Protein AF-A0A6D0I6C2-F1 (afdb_monomer)

Nearest PDB structures (foldseek):
  8gms-assembly1_B  TM=3.359E-01  e=1.598E+00  Escherichia coli
  1jhf-assembly1_B  TM=3.103E-01  e=2.145E+00  Escherichia coli
  8gms-assembly1_A  TM=3.251E-01  e=3.055E+00  Escherichia coli
  1jhe-assembly1_B  TM=3.023E-01  e=3.868E+00  Escherichia coli
  1zq1-assembly1_B  TM=2.630E-01  e=3.055E+00  Pyrococcus abyssi

Mean predicted aligned error: 17.93 Å

Radius of gyration: 28.87 Å; Cα contacts (8 Å, |Δi|>4): 146; chains: 1; bounding box: 75×50×62 Å

Sequence (133 aa):
MTQLINHTSAHYSDDGKNYLDSILWHMNAAARARTRSTYCPPPKNTDVVVIAKPEHVAVIRPAEITSGTAKTHTGVVIKNTGERTVKLRETATAWSAGVRENYDKKTGYRLGASGSTRLLLDTVKPIRKKGKK

Structure (mmCIF, N/CA/C/O backbone):
data_AF-A0A6D0I6C2-F1
#
_entry.id   AF-A0A6D0I6C2-F1
#
loop_
_atom_site.group_PDB
_atom_site.id
_atom_site.type_symbol
_atom_site.label_atom_id
_atom_site.label_alt_id
_atom_site.label_comp_id
_atom_site.label_asym_id
_atom_site.label_entity_id
_atom_site.label_seq_id
_atom_site.pdbx_PDB_ins_code
_atom_site.Cartn_x
_atom_site.Cartn_y
_atom_site.Cartn_z
_atom_site.occupancy
_atom_site.B_iso_or_equiv
_atom_site.auth_seq_id
_atom_site.auth_comp_id
_atom_site.auth_asym_id
_atom_site.auth_atom_id
_atom_site.pdbx_PDB_model_num
ATOM 1 N N . MET A 1 1 ? 56.131 -17.128 15.666 1.00 37.09 1 MET A N 1
ATOM 2 C CA . MET A 1 1 ? 55.689 -15.804 15.181 1.00 37.09 1 MET A CA 1
ATOM 3 C C . MET A 1 1 ? 54.643 -16.023 14.105 1.00 37.09 1 MET A C 1
ATOM 5 O O . MET A 1 1 ? 54.994 -16.481 13.028 1.00 37.09 1 MET A O 1
ATOM 9 N N . THR A 1 2 ? 53.372 -15.785 14.417 1.00 41.69 2 THR A N 1
ATOM 10 C CA . THR A 1 2 ? 52.247 -16.025 13.501 1.00 41.69 2 THR A C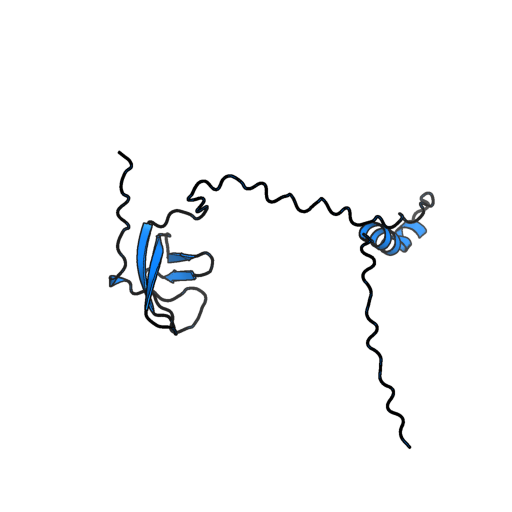A 1
ATOM 11 C C . THR A 1 2 ? 51.845 -14.681 12.898 1.00 41.69 2 THR A C 1
ATOM 13 O O . THR A 1 2 ? 51.329 -13.825 13.609 1.00 41.69 2 THR A O 1
ATOM 16 N N . GLN A 1 3 ? 52.160 -14.454 11.623 1.00 51.19 3 GLN A N 1
ATOM 17 C CA . GLN A 1 3 ? 51.766 -13.237 10.907 1.00 51.19 3 GLN A CA 1
ATOM 18 C C . GLN A 1 3 ? 50.281 -13.356 10.528 1.00 51.19 3 GLN A C 1
ATOM 20 O O . GLN A 1 3 ? 49.903 -14.260 9.783 1.00 51.19 3 GLN A O 1
ATOM 25 N N . LEU A 1 4 ? 49.438 -12.473 11.065 1.00 51.00 4 LEU A N 1
ATOM 26 C CA . LEU A 1 4 ? 48.036 -12.341 10.667 1.00 51.00 4 LEU A CA 1
ATOM 27 C C . LEU A 1 4 ? 47.983 -11.635 9.308 1.00 51.00 4 LEU A C 1
ATOM 29 O O . LEU A 1 4 ? 48.345 -10.466 9.189 1.00 51.00 4 LEU A O 1
ATOM 33 N N . ILE A 1 5 ? 47.548 -12.357 8.277 1.00 58.34 5 ILE A N 1
ATOM 34 C CA . ILE A 1 5 ? 47.304 -11.789 6.951 1.00 58.34 5 ILE A CA 1
ATOM 35 C C . ILE A 1 5 ? 46.013 -10.974 7.052 1.00 58.34 5 ILE A C 1
ATOM 37 O O . ILE A 1 5 ? 44.911 -11.520 7.046 1.00 58.34 5 ILE A O 1
ATOM 41 N N . ASN A 1 6 ? 46.148 -9.656 7.182 1.00 55.88 6 ASN A N 1
ATOM 42 C CA . ASN A 1 6 ? 45.019 -8.746 7.051 1.00 55.88 6 ASN A CA 1
ATOM 43 C C . ASN A 1 6 ? 44.543 -8.801 5.597 1.00 55.88 6 ASN A C 1
ATOM 45 O O . ASN A 1 6 ? 45.199 -8.279 4.697 1.00 55.88 6 ASN A O 1
ATOM 49 N N . HIS A 1 7 ? 43.410 -9.456 5.356 1.00 55.41 7 HIS A N 1
ATOM 50 C CA . HIS A 1 7 ? 42.723 -9.372 4.076 1.00 55.41 7 HIS A CA 1
ATOM 51 C C . HIS A 1 7 ? 42.192 -7.943 3.926 1.00 55.41 7 HIS A C 1
ATOM 53 O O . HIS A 1 7 ? 41.149 -7.596 4.478 1.00 55.41 7 HIS A O 1
ATOM 59 N N . THR A 1 8 ? 42.927 -7.090 3.211 1.00 60.62 8 THR A N 1
ATOM 60 C CA . THR A 1 8 ? 42.407 -5.798 2.756 1.00 60.62 8 THR A CA 1
ATOM 61 C C . THR A 1 8 ? 41.159 -6.082 1.927 1.00 60.62 8 THR A C 1
ATOM 63 O O . THR A 1 8 ? 41.246 -6.723 0.881 1.00 60.62 8 THR A O 1
ATOM 66 N N . SER A 1 9 ? 39.992 -5.658 2.420 1.00 60.81 9 SER A N 1
ATOM 67 C CA . SER A 1 9 ? 38.734 -5.741 1.680 1.00 60.81 9 SER A CA 1
ATOM 68 C C . SER A 1 9 ? 38.937 -5.061 0.328 1.00 60.81 9 SER A C 1
ATOM 70 O O . SER A 1 9 ? 39.228 -3.864 0.278 1.00 60.81 9 SER A O 1
ATOM 72 N N . ALA A 1 10 ? 38.863 -5.828 -0.759 1.00 60.88 10 ALA A N 1
ATOM 73 C CA . ALA A 1 10 ? 38.945 -5.285 -2.103 1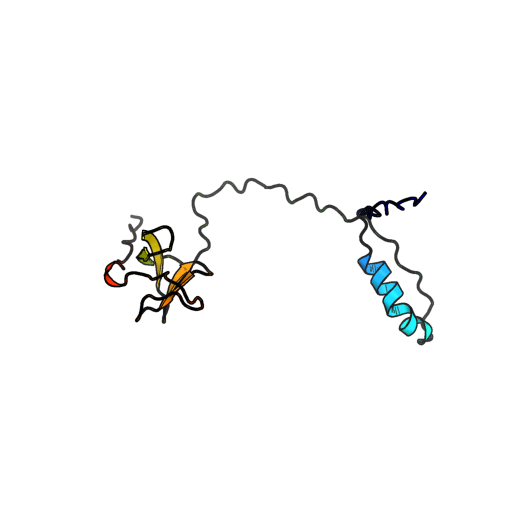.00 60.88 10 ALA A CA 1
ATOM 74 C C . ALA A 1 10 ? 37.732 -4.371 -2.303 1.00 60.88 10 ALA A C 1
ATOM 76 O O . ALA A 1 10 ? 36.616 -4.834 -2.530 1.00 60.88 10 ALA A O 1
ATOM 77 N N . HIS A 1 11 ? 37.946 -3.065 -2.159 1.00 60.22 11 HIS A N 1
ATOM 78 C CA . HIS A 1 11 ? 36.953 -2.067 -2.517 1.00 60.22 11 HIS A CA 1
ATOM 79 C C . HIS A 1 11 ? 36.703 -2.203 -4.020 1.00 60.22 11 HIS A C 1
ATOM 81 O O . HIS A 1 11 ? 37.562 -1.869 -4.834 1.00 60.22 11 HIS A O 1
ATOM 87 N N . TYR A 1 12 ? 35.547 -2.750 -4.390 1.00 65.44 12 TYR A N 1
ATOM 88 C CA . TYR A 1 12 ? 35.106 -2.744 -5.775 1.00 65.44 12 TYR A CA 1
ATOM 89 C C . TYR A 1 12 ? 34.727 -1.304 -6.127 1.00 65.44 12 TYR A C 1
ATOM 91 O O . TYR A 1 12 ? 33.696 -0.800 -5.680 1.00 65.44 12 TYR A O 1
ATOM 99 N N . SER A 1 13 ? 35.606 -0.615 -6.852 1.00 68.88 13 SER A N 1
ATOM 100 C CA . SER A 1 13 ? 35.321 0.714 -7.386 1.00 68.88 13 SER A CA 1
ATOM 101 C C . SER A 1 13 ? 34.333 0.580 -8.541 1.00 68.88 13 SER A C 1
ATOM 103 O O . SER A 1 13 ? 34.657 -0.035 -9.554 1.00 68.88 13 SER A O 1
ATOM 105 N N . ASP A 1 14 ? 33.139 1.146 -8.381 1.00 76.75 14 ASP A N 1
ATOM 106 C CA . ASP A 1 14 ? 32.187 1.317 -9.477 1.00 76.75 14 ASP A CA 1
ATOM 107 C C . ASP A 1 14 ? 32.729 2.392 -10.426 1.00 76.75 14 ASP A C 1
ATOM 109 O O . ASP A 1 14 ? 32.933 3.540 -10.024 1.00 76.75 14 ASP A O 1
ATOM 113 N N . ASP A 1 15 ? 33.020 2.018 -11.671 1.00 80.25 15 ASP A N 1
ATOM 114 C CA . ASP A 1 15 ? 33.545 2.937 -12.675 1.00 80.25 15 ASP A CA 1
ATOM 115 C C . ASP A 1 15 ? 32.441 3.712 -13.414 1.00 80.25 15 ASP A C 1
ATOM 117 O O . ASP A 1 15 ? 32.738 4.448 -14.354 1.00 80.25 15 ASP A O 1
ATOM 121 N N . GLY A 1 16 ? 31.178 3.586 -12.977 1.00 79.94 16 GLY A N 1
ATOM 122 C CA . GLY A 1 16 ? 30.057 4.413 -13.429 1.00 79.94 16 GLY A CA 1
ATOM 123 C C . GLY A 1 16 ? 29.629 4.150 -14.873 1.00 79.94 16 GLY A C 1
ATOM 124 O O . GLY A 1 16 ? 28.924 4.969 -15.470 1.00 79.94 16 GLY A O 1
ATOM 125 N N . LYS A 1 17 ? 30.055 3.024 -15.454 1.00 85.62 17 LYS A N 1
ATOM 126 C CA . LYS A 1 17 ? 29.704 2.631 -16.820 1.00 85.62 17 LYS A CA 1
ATOM 127 C C . LYS A 1 17 ? 28.522 1.674 -16.834 1.00 85.62 17 LYS A C 1
ATOM 129 O O . LYS A 1 17 ? 28.334 0.842 -15.953 1.00 85.62 17 LYS A O 1
ATOM 134 N N . ASN A 1 18 ? 27.729 1.762 -17.892 1.00 85.06 18 ASN A N 1
ATOM 135 C CA . ASN A 1 18 ? 26.679 0.810 -18.186 1.00 85.06 18 ASN A CA 1
ATOM 136 C C . ASN A 1 18 ? 27.265 -0.394 -18.941 1.00 85.06 18 ASN A C 1
ATOM 138 O O . ASN A 1 18 ? 27.683 -0.285 -20.096 1.00 85.06 18 ASN A O 1
ATOM 142 N N . TYR A 1 19 ? 27.277 -1.544 -18.270 1.00 89.12 19 TYR A N 1
ATOM 143 C CA . TYR A 1 19 ? 27.768 -2.823 -18.795 1.00 89.12 19 TYR A CA 1
ATOM 144 C C . TYR A 1 19 ? 26.665 -3.729 -19.341 1.00 89.12 19 TYR A C 1
ATOM 146 O O . TYR A 1 19 ? 26.954 -4.845 -19.764 1.00 89.12 19 TYR A O 1
ATOM 154 N N . LEU A 1 20 ? 25.400 -3.303 -19.309 1.00 89.69 20 LEU A N 1
ATOM 155 C CA . LEU A 1 20 ? 24.269 -4.170 -19.640 1.00 89.69 20 LEU A CA 1
ATOM 156 C C . LEU A 1 20 ? 24.443 -4.807 -21.024 1.00 89.69 20 LEU A C 1
ATOM 158 O O . LEU A 1 20 ? 24.359 -6.028 -21.160 1.00 89.69 20 LEU A O 1
ATOM 162 N N . ASP A 1 21 ? 24.779 -4.000 -22.027 1.00 89.06 21 ASP A N 1
ATOM 163 C CA . ASP A 1 21 ? 24.917 -4.477 -23.402 1.00 89.06 21 ASP A CA 1
ATOM 164 C C . ASP A 1 21 ? 26.122 -5.407 -23.583 1.00 89.06 21 ASP A C 1
ATOM 166 O O . ASP A 1 21 ? 26.036 -6.408 -24.301 1.00 89.06 21 ASP A O 1
ATOM 170 N N . SER A 1 22 ? 27.243 -5.131 -22.910 1.00 89.06 22 SER A N 1
ATOM 171 C CA . SER A 1 22 ? 28.433 -5.979 -23.000 1.00 89.06 22 SER A CA 1
ATOM 172 C C . SER A 1 22 ? 28.236 -7.299 -22.260 1.00 89.06 22 SER A C 1
ATOM 174 O O . SER A 1 22 ? 28.603 -8.350 -22.785 1.00 89.06 22 SER A O 1
ATOM 176 N N . ILE A 1 23 ? 27.587 -7.294 -21.096 1.00 91.06 23 ILE A N 1
ATOM 177 C CA . ILE A 1 23 ? 27.225 -8.507 -20.356 1.00 91.06 23 ILE A CA 1
ATOM 178 C C . ILE A 1 23 ? 26.287 -9.377 -21.196 1.00 91.06 23 ILE A C 1
ATOM 180 O O . ILE A 1 23 ? 26.575 -10.556 -21.407 1.00 91.06 23 ILE A O 1
ATOM 184 N N . LEU A 1 24 ? 25.215 -8.805 -21.753 1.00 92.62 24 LEU A N 1
ATOM 185 C CA . LEU A 1 24 ? 24.289 -9.538 -22.624 1.00 92.62 24 LEU A CA 1
ATOM 186 C C . LEU A 1 24 ? 24.983 -10.080 -23.879 1.00 92.62 24 LEU A C 1
ATOM 188 O O . LEU A 1 24 ? 24.672 -11.180 -24.353 1.00 92.62 24 LEU A O 1
ATOM 192 N N . TRP A 1 25 ? 25.955 -9.342 -24.420 1.00 93.44 25 TRP A N 1
ATOM 193 C CA . TRP A 1 25 ? 26.779 -9.845 -25.508 1.00 93.44 25 TRP A CA 1
ATOM 194 C C . TRP A 1 25 ? 27.584 -11.079 -25.074 1.00 93.44 25 TRP A C 1
ATOM 196 O O . TRP A 1 25 ? 27.479 -12.116 -25.723 1.00 93.44 25 TRP A O 1
ATOM 206 N N . HIS A 1 26 ? 28.295 -11.051 -23.950 1.00 92.38 26 HIS A N 1
ATOM 207 C CA . HIS A 1 26 ? 29.079 -12.211 -23.504 1.00 92.38 26 HIS A CA 1
ATOM 208 C C . HIS A 1 26 ? 28.203 -13.413 -23.133 1.00 92.38 26 HIS A C 1
ATOM 210 O O . HIS A 1 26 ? 28.510 -14.543 -23.512 1.00 92.38 26 HIS A O 1
ATOM 216 N N . MET A 1 27 ? 27.072 -13.179 -22.467 1.00 95.12 27 MET A N 1
ATOM 217 C CA . MET A 1 27 ? 26.133 -14.239 -22.087 1.00 95.12 27 MET A CA 1
ATOM 218 C C . MET A 1 27 ? 25.608 -15.010 -23.299 1.00 95.12 27 MET A C 1
ATOM 220 O O . MET A 1 27 ? 25.445 -16.227 -23.249 1.00 95.12 27 MET A O 1
ATOM 224 N N . ASN A 1 28 ? 25.380 -14.316 -24.414 1.00 91.62 28 ASN A N 1
ATOM 225 C CA . ASN A 1 28 ? 24.853 -14.927 -25.628 1.00 91.62 28 ASN A CA 1
ATOM 226 C C . ASN A 1 28 ? 25.963 -15.361 -26.620 1.00 91.62 28 ASN A C 1
ATOM 228 O O . ASN A 1 28 ? 25.688 -15.660 -27.783 1.00 91.62 28 ASN A O 1
ATOM 232 N N . ALA A 1 29 ? 27.234 -15.412 -26.192 1.00 87.25 29 ALA A N 1
ATOM 233 C CA . ALA A 1 29 ? 28.370 -15.770 -27.051 1.00 87.25 29 ALA A CA 1
ATOM 234 C C . ALA A 1 29 ? 28.274 -17.202 -27.606 1.00 87.25 29 ALA A C 1
ATOM 236 O O . ALA A 1 29 ? 28.502 -17.418 -28.795 1.00 87.25 29 ALA A O 1
ATOM 237 N N . ALA A 1 30 ? 27.862 -18.174 -26.785 1.00 83.94 30 ALA A N 1
ATOM 238 C CA . ALA A 1 30 ? 27.736 -19.569 -27.216 1.00 83.94 30 ALA A CA 1
ATOM 239 C C . ALA A 1 30 ? 26.666 -19.759 -28.306 1.00 83.94 30 ALA A C 1
ATOM 241 O O . ALA A 1 30 ? 26.857 -20.548 -29.231 1.00 83.94 30 ALA A O 1
ATOM 242 N N . ALA A 1 31 ? 25.550 -19.026 -28.236 1.00 86.12 31 ALA A N 1
ATOM 243 C CA . ALA A 1 31 ? 24.525 -19.067 -29.278 1.00 86.12 31 ALA A CA 1
ATOM 244 C C . ALA A 1 31 ? 25.025 -18.434 -30.587 1.00 86.12 31 ALA A C 1
ATOM 246 O O . ALA A 1 31 ? 24.793 -18.972 -31.672 1.00 86.12 31 ALA A O 1
ATOM 247 N N . ARG A 1 32 ? 25.774 -17.327 -30.489 1.00 86.25 32 ARG A N 1
ATOM 248 C CA . ARG A 1 32 ? 26.396 -16.677 -31.652 1.00 86.25 32 ARG A CA 1
ATOM 249 C C . ARG A 1 32 ? 27.460 -17.552 -32.309 1.00 86.25 32 ARG A C 1
ATOM 251 O O . ARG A 1 32 ? 27.488 -17.617 -33.524 1.00 86.25 32 ARG A O 1
ATOM 258 N N . ALA A 1 33 ? 28.267 -18.279 -31.536 1.00 83.75 33 ALA A N 1
ATOM 259 C CA . ALA A 1 33 ? 29.276 -19.193 -32.079 1.00 83.75 33 ALA A CA 1
ATOM 260 C C . ALA A 1 33 ? 28.670 -20.408 -32.806 1.00 83.75 33 ALA A C 1
ATOM 262 O O . ALA A 1 33 ? 29.276 -20.954 -33.724 1.00 83.75 33 ALA A O 1
ATOM 263 N N . ARG A 1 34 ? 27.476 -20.851 -32.390 1.00 84.19 34 ARG A N 1
ATOM 264 C CA . ARG A 1 34 ? 26.769 -21.995 -32.994 1.00 84.19 34 ARG A CA 1
ATOM 265 C C . ARG A 1 34 ? 26.000 -21.625 -34.255 1.00 84.19 34 ARG A C 1
ATOM 267 O O . ARG A 1 34 ? 25.794 -22.466 -35.125 1.00 84.19 34 ARG A O 1
ATOM 274 N N . THR A 1 35 ? 25.545 -20.382 -34.347 1.00 78.56 35 THR A N 1
ATOM 275 C CA . THR A 1 35 ? 24.888 -19.876 -35.549 1.00 78.56 35 THR A CA 1
ATOM 276 C C . THR A 1 35 ? 25.970 -19.422 -36.520 1.00 78.56 35 THR A C 1
ATOM 278 O O . THR A 1 35 ? 26.893 -18.719 -36.135 1.00 78.56 35 THR A O 1
ATOM 281 N N . ARG A 1 36 ? 25.881 -19.785 -37.802 1.00 77.19 36 ARG A N 1
ATOM 282 C CA . ARG A 1 36 ? 26.816 -19.311 -38.849 1.00 77.19 36 ARG A CA 1
ATOM 283 C C . ARG A 1 36 ? 26.607 -17.818 -39.178 1.00 77.19 36 ARG A C 1
ATOM 285 O O . ARG A 1 36 ? 26.747 -17.409 -40.325 1.00 77.19 36 ARG A O 1
ATOM 292 N N . SER A 1 37 ? 26.172 -17.032 -38.195 1.00 74.81 37 SER A N 1
ATOM 293 C CA . SER A 1 37 ? 25.929 -15.602 -38.316 1.00 74.81 37 SER A CA 1
ATOM 294 C C . SER A 1 37 ? 27.256 -14.854 -38.426 1.00 74.81 37 SER A C 1
ATOM 296 O O . SER A 1 37 ? 28.296 -15.314 -37.954 1.00 74.81 37 SER A O 1
ATOM 298 N N . THR A 1 38 ? 27.231 -13.703 -39.091 1.00 84.06 38 THR A N 1
ATOM 299 C CA . THR A 1 38 ? 28.403 -12.836 -39.216 1.00 84.06 38 THR A CA 1
ATOM 300 C C . THR A 1 38 ? 28.885 -12.405 -37.835 1.00 84.06 38 THR A C 1
ATOM 302 O O . THR A 1 38 ? 28.081 -11.975 -37.005 1.00 84.06 38 THR A O 1
ATOM 305 N N . TYR A 1 39 ? 30.195 -12.486 -37.598 1.00 84.44 39 TYR A N 1
ATOM 306 C CA . TYR A 1 39 ? 30.792 -12.039 -36.343 1.00 84.44 39 TYR A CA 1
ATOM 307 C C . TYR A 1 39 ? 30.458 -10.564 -36.079 1.00 84.44 39 TYR A C 1
ATOM 309 O O . TYR A 1 39 ? 30.734 -9.697 -36.906 1.00 84.44 39 TYR A O 1
ATOM 317 N N . CYS A 1 40 ? 29.873 -10.291 -34.913 1.00 81.19 40 CYS A N 1
ATOM 318 C CA . CYS A 1 40 ? 29.551 -8.949 -34.445 1.00 81.19 40 CYS A CA 1
ATOM 319 C C . CYS A 1 40 ? 30.320 -8.701 -33.141 1.00 81.19 40 CYS A C 1
ATOM 321 O O . CYS A 1 40 ? 30.070 -9.437 -32.183 1.00 81.19 40 CYS A O 1
ATOM 323 N N . PRO A 1 41 ? 31.255 -7.732 -33.086 1.00 88.69 41 PRO A N 1
ATOM 324 C CA . PRO A 1 41 ? 32.073 -7.487 -31.901 1.00 88.69 41 PRO A CA 1
ATOM 325 C C . PRO A 1 41 ? 31.230 -7.032 -30.695 1.00 88.69 41 PRO A C 1
ATOM 327 O O . PRO A 1 41 ? 30.113 -6.538 -30.876 1.00 88.69 41 PRO A O 1
ATOM 330 N N . PRO A 1 42 ? 31.749 -7.180 -29.462 1.00 89.12 42 PRO A N 1
ATOM 331 C CA . PRO A 1 42 ? 31.053 -6.726 -28.266 1.00 89.12 42 PRO A CA 1
ATOM 332 C C . PRO A 1 42 ? 30.834 -5.206 -28.291 1.00 89.12 42 PRO A C 1
ATOM 334 O O . PRO A 1 42 ? 31.742 -4.461 -28.678 1.00 89.12 42 PRO A O 1
ATOM 337 N N . PRO A 1 43 ? 29.655 -4.724 -27.858 1.00 90.00 43 PRO A N 1
ATOM 338 C CA . PRO A 1 43 ? 29.403 -3.299 -27.705 1.00 90.00 43 PRO A CA 1
ATOM 339 C C . PRO A 1 43 ? 30.310 -2.716 -26.615 1.00 90.00 43 PRO A C 1
ATOM 341 O O . PRO A 1 43 ? 30.632 -3.378 -25.625 1.00 90.00 43 PRO A O 1
ATOM 344 N N . LYS A 1 44 ? 30.736 -1.464 -26.810 1.00 87.56 44 LYS A N 1
ATOM 345 C CA . LYS A 1 44 ? 31.529 -0.733 -25.816 1.00 87.56 44 LYS A CA 1
ATOM 346 C C . LYS A 1 44 ? 30.628 -0.311 -24.661 1.00 87.56 44 LYS A C 1
ATOM 348 O O . LYS A 1 44 ? 29.499 0.114 -24.889 1.00 87.56 44 LYS A O 1
ATOM 353 N N . ASN A 1 45 ? 31.155 -0.381 -23.445 1.00 86.12 45 ASN A N 1
ATOM 354 C CA . ASN A 1 45 ? 30.454 0.114 -22.266 1.00 86.12 45 ASN A CA 1
ATOM 355 C C . ASN A 1 45 ? 30.284 1.626 -22.408 1.00 86.12 45 ASN A C 1
ATOM 357 O O . ASN A 1 45 ? 31.252 2.334 -22.696 1.00 86.12 45 ASN A O 1
ATOM 361 N N . THR A 1 46 ? 29.062 2.105 -22.234 1.00 80.69 46 THR A N 1
ATOM 362 C CA . THR A 1 46 ? 28.747 3.531 -22.305 1.00 80.69 46 THR A CA 1
ATOM 363 C C . THR A 1 46 ? 28.774 4.118 -20.911 1.00 80.69 46 THR A C 1
ATOM 365 O O . THR A 1 46 ? 28.358 3.451 -19.965 1.00 80.69 46 THR A O 1
ATOM 368 N N . ASP A 1 47 ? 29.187 5.369 -20.765 1.00 80.25 47 ASP A N 1
ATOM 369 C CA . ASP A 1 47 ? 28.999 6.072 -19.499 1.00 80.25 47 ASP A CA 1
ATOM 370 C C . ASP A 1 47 ? 27.502 6.095 -19.168 1.00 80.25 47 ASP A C 1
ATOM 372 O O . ASP A 1 47 ? 26.661 6.250 -20.064 1.00 80.25 47 ASP A O 1
ATOM 376 N N . VAL A 1 48 ? 27.141 5.888 -17.899 1.00 70.25 48 VAL A N 1
ATOM 377 C CA . VAL A 1 48 ? 25.753 6.095 -17.487 1.00 70.25 48 VAL A CA 1
ATOM 378 C C . VAL A 1 48 ? 25.469 7.567 -17.743 1.00 70.25 48 VAL A C 1
ATOM 380 O O . VAL A 1 48 ? 25.992 8.432 -17.043 1.00 70.25 48 VAL A O 1
ATOM 383 N N . VAL A 1 49 ? 24.673 7.863 -18.777 1.00 64.06 49 VAL A N 1
ATOM 384 C CA . VAL A 1 49 ? 24.150 9.209 -18.986 1.00 64.06 49 VAL A CA 1
ATOM 385 C C . VAL A 1 49 ? 23.387 9.517 -17.714 1.00 64.06 49 VAL A C 1
ATOM 387 O O . VAL A 1 49 ? 22.295 8.990 -17.486 1.00 64.06 49 VAL A O 1
ATOM 390 N N . VAL A 1 50 ? 23.991 10.332 -16.852 1.00 58.03 50 VAL A N 1
ATOM 391 C CA . VAL A 1 50 ? 23.278 10.987 -15.773 1.00 58.03 50 VAL A CA 1
ATOM 392 C C . VAL A 1 50 ? 22.313 11.888 -16.515 1.00 58.03 50 VAL A C 1
ATOM 394 O O . VAL A 1 50 ? 22.652 13.010 -16.880 1.00 58.03 50 VAL A O 1
ATOM 397 N N . ILE A 1 51 ? 21.127 11.357 -16.831 1.00 55.78 51 ILE A N 1
ATOM 398 C CA . ILE A 1 51 ? 19.960 12.174 -17.115 1.00 55.78 51 ILE A CA 1
ATOM 399 C C . ILE A 1 51 ? 19.940 13.073 -15.903 1.00 55.78 51 ILE A C 1
ATOM 401 O O . ILE A 1 51 ? 19.706 12.569 -14.797 1.00 55.78 51 ILE A O 1
ATOM 405 N N . ALA A 1 52 ? 20.370 14.328 -16.100 1.00 58.34 52 ALA A N 1
ATOM 406 C CA . ALA A 1 52 ? 20.502 15.302 -15.036 1.00 58.34 52 ALA A CA 1
ATOM 407 C C . ALA A 1 52 ? 19.259 15.109 -14.198 1.00 58.34 52 ALA A C 1
ATOM 409 O O . ALA A 1 52 ? 18.165 15.155 -14.776 1.00 58.34 52 ALA A O 1
ATOM 410 N N . LYS A 1 53 ? 19.453 14.720 -12.920 1.00 53.59 53 LYS A N 1
ATOM 411 C CA . LYS A 1 53 ? 18.368 14.501 -11.955 1.00 53.59 53 LYS A CA 1
ATOM 412 C C . LYS A 1 53 ? 17.332 15.528 -12.342 1.00 53.59 53 LYS A C 1
ATOM 414 O O . LYS A 1 53 ? 17.749 16.690 -12.306 1.00 53.59 53 LYS A O 1
ATOM 419 N N . PRO A 1 54 ? 16.130 15.138 -12.834 1.00 54.09 54 PRO A N 1
ATOM 420 C CA . PRO A 1 54 ? 15.209 16.119 -13.375 1.00 54.09 54 PRO A CA 1
ATOM 421 C C . PRO A 1 54 ? 15.188 17.175 -12.306 1.00 54.09 54 PRO A C 1
ATOM 423 O O . PRO A 1 54 ? 14.966 16.821 -11.134 1.00 54.09 54 PRO A O 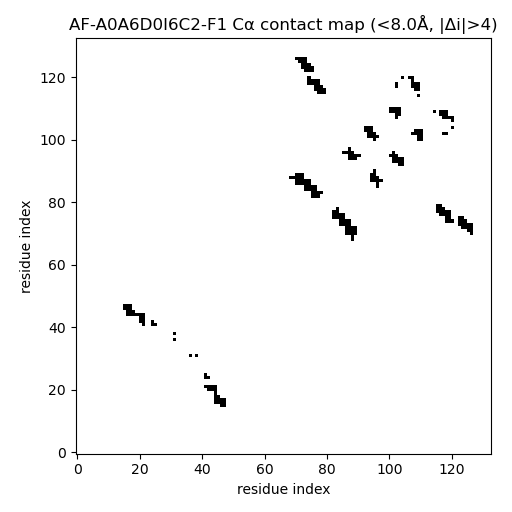1
ATOM 426 N N . GLU A 1 55 ? 15.644 18.386 -12.663 1.00 56.66 55 GLU A N 1
ATOM 427 C CA . GLU A 1 55 ? 15.717 19.464 -11.696 1.00 56.66 55 GLU A CA 1
ATOM 428 C C . GLU A 1 55 ? 14.382 19.366 -10.985 1.00 56.66 55 GLU A C 1
ATOM 430 O O . GLU A 1 55 ? 13.356 19.109 -11.637 1.00 56.66 55 GLU A O 1
ATOM 435 N N . HIS A 1 56 ? 14.381 19.408 -9.654 1.00 53.06 56 HIS A N 1
ATOM 436 C CA . HIS A 1 56 ? 13.125 19.663 -8.986 1.00 53.06 56 HIS A CA 1
ATOM 437 C C . HIS A 1 56 ? 12.745 21.059 -9.471 1.00 53.06 56 HIS A C 1
ATOM 439 O O . HIS A 1 56 ? 13.001 22.041 -8.784 1.00 53.06 56 HIS A O 1
ATOM 445 N N . VAL A 1 57 ? 12.158 21.139 -10.673 1.00 50.00 57 VAL A N 1
ATOM 446 C CA . VAL A 1 57 ? 11.247 22.165 -11.086 1.00 50.00 57 VAL A CA 1
ATOM 447 C C . VAL A 1 57 ? 10.370 22.180 -9.875 1.00 50.00 57 VAL A C 1
ATOM 449 O O . VAL A 1 57 ? 9.723 21.176 -9.538 1.00 50.00 57 VAL A O 1
ATOM 452 N N . ALA A 1 58 ? 10.513 23.255 -9.113 1.00 54.44 58 ALA A N 1
ATOM 453 C CA . ALA A 1 58 ? 9.558 23.590 -8.109 1.00 54.44 58 ALA A CA 1
ATOM 454 C C . ALA A 1 58 ? 8.275 23.710 -8.918 1.00 54.44 58 ALA A C 1
ATOM 456 O O . ALA A 1 58 ? 7.954 24.759 -9.464 1.00 54.44 58 ALA A O 1
ATOM 457 N N . VAL A 1 59 ? 7.585 22.576 -9.074 1.00 48.56 59 VAL A N 1
ATOM 458 C CA . VAL A 1 59 ? 6.165 22.530 -9.294 1.00 48.56 59 VAL A CA 1
ATOM 459 C C . VAL A 1 59 ? 5.714 23.425 -8.175 1.00 48.56 59 VAL A C 1
ATOM 461 O O . VAL A 1 59 ? 5.864 23.056 -7.005 1.00 48.56 59 VAL A O 1
ATOM 464 N N . ILE A 1 60 ? 5.357 24.655 -8.548 1.00 51.31 60 ILE A N 1
ATOM 465 C CA . ILE A 1 60 ? 4.693 25.628 -7.700 1.00 51.31 60 ILE A CA 1
ATOM 466 C C . ILE A 1 60 ? 3.718 24.772 -6.935 1.00 51.31 60 ILE A C 1
ATOM 468 O O . ILE A 1 60 ? 2.809 24.246 -7.568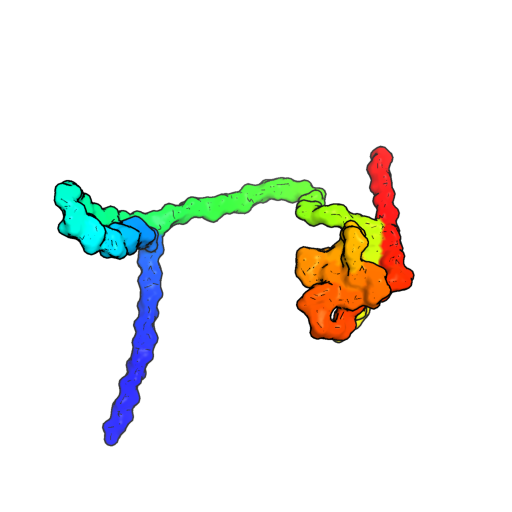 1.00 51.31 60 ILE A O 1
ATOM 472 N N . ARG A 1 61 ? 4.001 24.468 -5.662 1.00 47.47 61 ARG A N 1
ATOM 473 C CA . ARG A 1 61 ? 3.201 23.490 -4.935 1.00 47.47 61 ARG A CA 1
ATOM 474 C C . ARG A 1 61 ? 1.814 24.109 -4.931 1.00 47.47 61 ARG A C 1
ATOM 476 O O . ARG A 1 61 ? 1.644 25.100 -4.217 1.00 47.47 61 ARG A O 1
ATOM 483 N N . PRO A 1 62 ? 0.823 23.581 -5.674 1.00 41.06 62 PRO A N 1
ATOM 484 C CA . PRO A 1 62 ? -0.518 23.864 -5.245 1.00 41.06 62 PRO A CA 1
ATOM 485 C C . PRO A 1 62 ? -0.577 23.157 -3.895 1.00 41.06 62 PRO A C 1
ATOM 487 O O . PRO A 1 62 ? -0.331 21.949 -3.791 1.00 41.06 62 PRO A O 1
ATOM 490 N N . ALA A 1 63 ? -0.757 23.928 -2.829 1.00 50.09 63 ALA A N 1
ATOM 491 C CA . ALA A 1 63 ? -1.130 23.351 -1.556 1.00 50.09 63 ALA A CA 1
ATOM 492 C C . ALA A 1 63 ? -2.236 22.305 -1.826 1.00 50.09 63 ALA A C 1
ATOM 494 O O . ALA A 1 63 ? -3.215 22.612 -2.499 1.00 50.09 63 ALA A O 1
ATOM 495 N N . GLU A 1 64 ? -2.016 21.070 -1.361 1.00 48.44 64 GLU A N 1
ATOM 496 C CA . GLU A 1 64 ? -2.882 19.887 -1.524 1.00 48.44 64 GLU A CA 1
ATOM 497 C C . GLU A 1 64 ? -2.880 19.148 -2.881 1.00 48.44 64 GLU A C 1
ATOM 499 O O . GLU A 1 64 ? -3.913 19.006 -3.528 1.00 48.44 64 GLU A O 1
ATOM 504 N N . ILE A 1 65 ? -1.785 18.464 -3.230 1.00 43.97 65 ILE A N 1
ATOM 505 C CA . ILE A 1 65 ? -1.915 17.192 -3.971 1.00 43.97 65 ILE A CA 1
ATOM 506 C C . ILE A 1 65 ? -1.847 16.052 -2.955 1.00 43.97 65 ILE A C 1
ATOM 508 O O . ILE A 1 65 ? -0.819 15.408 -2.762 1.00 43.97 65 ILE A O 1
ATOM 512 N N . THR A 1 66 ? -2.966 15.803 -2.274 1.00 48.72 66 THR A N 1
ATOM 513 C CA . THR A 1 66 ? -3.186 14.501 -1.635 1.00 48.72 66 THR A CA 1
ATOM 514 C C . THR A 1 66 ? -3.772 13.594 -2.713 1.00 48.72 66 THR A C 1
ATOM 516 O O . THR A 1 66 ? -4.986 13.456 -2.806 1.00 48.72 66 THR A O 1
ATOM 519 N N . SER A 1 67 ? -2.938 12.975 -3.554 1.00 47.50 67 SER A N 1
ATOM 520 C CA . SER A 1 67 ? -3.356 11.955 -4.541 1.00 47.50 67 SER A CA 1
ATOM 521 C C . SER A 1 67 ? -3.751 10.623 -3.878 1.00 47.50 67 SER A C 1
ATOM 523 O O . SER A 1 67 ? -3.522 9.532 -4.392 1.00 47.50 67 SER A O 1
ATOM 525 N N . GLY A 1 68 ? -4.342 10.706 -2.687 1.00 57.38 68 GLY A N 1
ATOM 526 C CA . GLY A 1 68 ? -4.930 9.598 -1.967 1.00 57.38 68 GLY A CA 1
ATOM 527 C C . GLY A 1 68 ? -6.442 9.684 -2.079 1.00 57.38 68 GLY A C 1
ATOM 528 O O . GLY A 1 68 ? -7.030 10.738 -1.852 1.00 57.38 68 GLY A O 1
A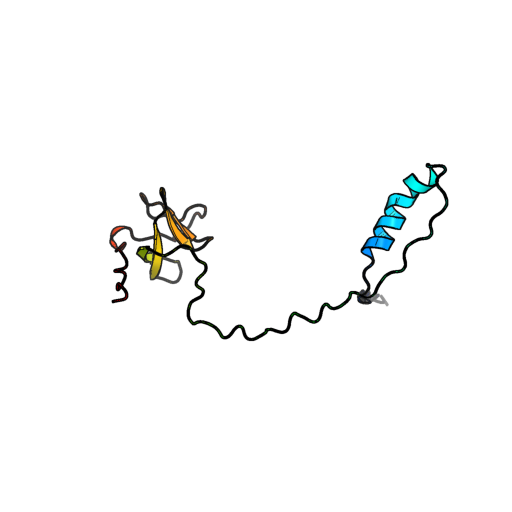TOM 529 N N . THR A 1 69 ? -7.072 8.557 -2.394 1.00 71.75 69 THR A N 1
ATOM 530 C CA . THR A 1 69 ? -8.526 8.377 -2.334 1.00 71.75 69 THR A CA 1
ATOM 531 C C . THR A 1 69 ? -9.124 9.071 -1.102 1.00 71.75 69 THR A C 1
ATOM 533 O O . THR A 1 69 ? -8.637 8.864 0.017 1.00 71.75 69 THR A O 1
ATOM 536 N N . ALA A 1 70 ? -10.159 9.893 -1.309 1.00 84.75 70 ALA A N 1
ATOM 537 C CA . ALA A 1 70 ? -10.690 10.797 -0.290 1.00 84.75 70 ALA A CA 1
ATOM 538 C C . ALA A 1 70 ? -11.017 10.073 1.027 1.00 84.75 70 ALA A C 1
ATOM 540 O O . ALA A 1 70 ? -11.695 9.042 1.048 1.00 84.75 70 ALA A O 1
ATOM 541 N N . LYS A 1 71 ? -10.540 10.634 2.141 1.00 89.69 71 LYS A N 1
ATOM 542 C CA . LYS A 1 71 ? -10.900 10.166 3.482 1.00 89.69 71 LYS A CA 1
ATOM 543 C C . LYS A 1 71 ? -12.304 10.659 3.818 1.00 89.69 71 LYS A C 1
ATOM 545 O O . LYS A 1 71 ? -12.603 11.837 3.636 1.00 89.69 71 LYS A O 1
ATOM 550 N N . THR A 1 72 ? -13.154 9.757 4.288 1.00 92.25 72 THR A N 1
ATOM 551 C CA . THR A 1 72 ? -14.576 10.020 4.540 1.00 92.25 72 THR A CA 1
ATOM 552 C C . THR A 1 72 ? -14.905 10.096 6.023 1.00 92.25 72 THR A C 1
ATOM 554 O O . THR A 1 72 ? -15.875 10.752 6.380 1.00 92.25 72 THR A O 1
ATOM 557 N N . HIS A 1 73 ? -14.094 9.479 6.883 1.00 94.12 73 HIS A N 1
ATOM 558 C CA . HIS A 1 73 ? -14.359 9.353 8.314 1.00 94.12 73 HIS A CA 1
ATOM 559 C C . HIS A 1 73 ? -13.113 9.683 9.142 1.00 94.12 73 HIS A C 1
ATOM 561 O O . HIS A 1 73 ? -11.995 9.705 8.632 1.00 94.12 73 HIS A O 1
ATOM 567 N N . THR A 1 74 ? -13.294 9.934 10.429 1.00 94.31 74 THR A N 1
ATOM 568 C CA . THR A 1 74 ? -12.240 9.987 11.449 1.00 94.31 74 THR A CA 1
ATOM 569 C C . THR A 1 74 ? -12.516 8.932 12.498 1.00 94.31 74 THR A C 1
ATOM 571 O O . THR A 1 74 ? -13.678 8.685 12.784 1.00 94.31 74 THR A O 1
ATOM 574 N N . GLY A 1 75 ? -11.479 8.352 13.091 1.00 94.88 75 GLY A N 1
ATOM 575 C CA . GLY A 1 75 ? -11.615 7.438 14.225 1.00 94.88 75 GLY A CA 1
ATOM 576 C C . GLY A 1 75 ? -10.338 7.394 15.057 1.00 94.88 75 GLY A C 1
ATOM 577 O O . GLY A 1 75 ? -9.299 7.903 14.629 1.00 94.88 75 GLY A O 1
ATOM 578 N N . VAL A 1 76 ? -10.417 6.801 16.244 1.00 96.31 76 VAL A N 1
ATOM 579 C CA . VAL A 1 76 ? -9.293 6.629 17.171 1.00 96.31 76 VAL A CA 1
ATOM 580 C C . VAL A 1 76 ? -8.751 5.210 17.055 1.00 96.31 76 VAL A C 1
ATOM 582 O O . VAL A 1 76 ? -9.488 4.232 17.164 1.00 96.31 76 VAL A O 1
ATOM 585 N N . VAL A 1 77 ? -7.447 5.096 16.823 1.00 94.44 77 VAL A N 1
ATOM 586 C CA . VAL A 1 77 ? -6.722 3.825 16.781 1.00 94.44 77 VAL A CA 1
ATOM 587 C C . VAL A 1 77 ? -5.861 3.711 18.028 1.00 94.44 77 VAL A C 1
ATOM 589 O O . VAL A 1 77 ? -5.054 4.597 18.302 1.00 94.44 77 VAL A O 1
ATOM 592 N N . ILE A 1 78 ? -5.976 2.592 18.732 1.00 93.25 78 ILE A N 1
ATOM 593 C CA . ILE A 1 78 ? -5.073 2.218 19.817 1.00 93.25 78 ILE A CA 1
ATOM 594 C C . ILE A 1 78 ? -3.849 1.566 19.176 1.00 93.25 78 ILE A C 1
ATOM 596 O O . ILE A 1 78 ? -3.978 0.550 18.495 1.00 93.25 78 ILE A O 1
ATOM 600 N N . LYS A 1 79 ? -2.667 2.159 19.350 1.00 90.38 79 LYS A N 1
ATOM 601 C CA . LYS A 1 79 ? -1.368 1.581 18.967 1.00 90.38 79 LYS A CA 1
ATOM 602 C C . LYS A 1 79 ? -0.563 1.288 20.229 1.00 90.38 79 LYS A C 1
ATOM 604 O O . LYS A 1 79 ? -0.900 1.756 21.309 1.00 90.38 79 LYS A O 1
ATOM 609 N N . ASN A 1 80 ? 0.563 0.591 20.083 1.00 87.62 80 ASN A N 1
ATOM 610 C CA . ASN A 1 80 ? 1.491 0.387 21.201 1.00 87.62 80 ASN A CA 1
ATOM 611 C C . ASN A 1 80 ? 2.020 1.712 21.789 1.00 87.62 80 ASN A C 1
ATOM 613 O O . ASN A 1 80 ? 2.344 1.795 22.963 1.00 87.62 80 ASN A O 1
ATOM 617 N N . THR A 1 81 ? 2.079 2.767 20.973 1.00 86.31 81 THR A N 1
ATOM 618 C CA . THR A 1 81 ? 2.481 4.120 21.389 1.00 86.31 81 THR A CA 1
ATOM 619 C C . THR A 1 81 ? 1.354 4.918 22.054 1.00 86.31 81 THR A C 1
ATOM 621 O O . THR A 1 81 ? 1.552 6.088 22.359 1.00 86.31 81 THR A O 1
ATOM 624 N N . GLY A 1 82 ? 0.162 4.334 22.202 1.00 89.94 82 GLY A N 1
ATOM 625 C CA . GLY A 1 82 ? -1.040 4.999 22.698 1.00 89.94 82 GLY A CA 1
ATOM 626 C C . GLY A 1 82 ? -2.092 5.262 21.621 1.00 89.94 82 GLY A C 1
ATOM 627 O O . GLY A 1 82 ? -2.014 4.775 20.486 1.00 89.94 82 GLY A O 1
ATOM 628 N N . GLU A 1 83 ? -3.106 6.030 22.005 1.00 93.00 83 GLU A N 1
ATOM 629 C CA . GLU A 1 83 ? -4.245 6.378 21.160 1.00 93.00 83 GLU A CA 1
ATOM 630 C C . GLU A 1 83 ? -3.890 7.453 20.130 1.00 93.00 83 GLU A C 1
ATOM 632 O O . GLU A 1 83 ? -3.225 8.446 20.423 1.00 93.00 83 GLU A O 1
ATOM 637 N N . ARG A 1 84 ? -4.356 7.267 18.893 1.00 93.31 84 ARG A N 1
ATOM 638 C CA . ARG A 1 84 ? -4.135 8.215 17.801 1.00 93.31 84 ARG A CA 1
ATOM 639 C C . ARG A 1 84 ? -5.387 8.402 16.961 1.00 93.31 84 ARG A C 1
ATOM 641 O O . ARG A 1 84 ? -5.906 7.452 16.380 1.00 93.31 84 ARG A O 1
ATOM 648 N N . THR A 1 85 ? -5.795 9.654 16.793 1.00 93.75 85 THR A N 1
ATOM 649 C CA . THR A 1 85 ? -6.863 10.028 15.862 1.00 93.75 85 THR A CA 1
ATOM 650 C C . THR A 1 85 ? -6.357 9.987 14.422 1.00 93.75 85 THR A C 1
ATOM 652 O O . THR A 1 85 ? -5.346 10.606 14.080 1.00 93.75 85 THR A O 1
ATOM 655 N N . VAL A 1 86 ? -7.062 9.263 13.555 1.00 93.00 86 VAL A N 1
ATOM 656 C CA . VAL A 1 86 ? -6.709 9.075 12.143 1.00 93.00 86 VAL A CA 1
ATOM 657 C C . VAL A 1 86 ? -7.889 9.380 11.227 1.00 93.00 86 VAL A C 1
ATOM 659 O O . VAL A 1 86 ? -9.051 9.191 11.586 1.00 93.00 86 VAL A O 1
ATOM 662 N N . LYS A 1 87 ? -7.584 9.836 10.008 1.00 93.75 87 LYS A N 1
ATOM 663 C CA . LYS A 1 87 ? -8.566 9.967 8.926 1.00 93.75 87 LYS A CA 1
ATOM 664 C C . LYS A 1 87 ? -8.649 8.652 8.156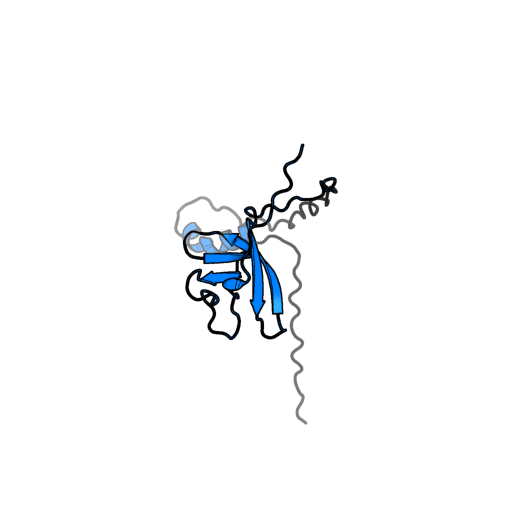 1.00 93.75 87 LYS A C 1
ATOM 666 O O . LYS A 1 87 ? -7.649 8.138 7.656 1.00 93.75 87 LYS A O 1
ATOM 671 N N . LEU A 1 88 ? -9.857 8.134 8.032 1.00 94.19 88 LEU A N 1
ATOM 672 C CA . LEU A 1 88 ? -10.183 6.839 7.468 1.00 94.19 88 LEU A CA 1
ATOM 673 C C . LEU A 1 88 ? -10.918 7.011 6.144 1.00 94.19 88 LEU A C 1
ATOM 675 O O . LEU A 1 88 ? -11.747 7.904 5.963 1.00 94.19 88 LEU A O 1
ATOM 679 N N . ARG A 1 89 ? -10.604 6.129 5.204 1.00 93.06 89 ARG A N 1
ATOM 680 C CA . ARG A 1 89 ? -11.436 5.884 4.034 1.00 93.06 89 ARG A CA 1
ATOM 681 C C . ARG A 1 89 ? -12.313 4.685 4.333 1.00 93.06 89 ARG A C 1
ATOM 683 O O . ARG A 1 89 ? -11.814 3.649 4.768 1.00 93.06 89 ARG A O 1
ATOM 690 N N . GLU A 1 90 ? -13.590 4.833 4.042 1.00 92.69 90 GLU A N 1
ATOM 691 C CA . GLU A 1 90 ? -14.511 3.712 4.019 1.00 92.69 90 GLU A CA 1
ATOM 692 C C . GLU A 1 90 ? -14.302 2.860 2.761 1.00 92.69 90 GLU A C 1
ATOM 694 O O . GLU A 1 90 ? -14.330 3.375 1.642 1.00 92.69 90 GLU A O 1
ATOM 699 N N . THR A 1 91 ? -14.095 1.559 2.948 1.00 90.31 91 THR A N 1
ATOM 700 C CA . THR A 1 91 ? -14.118 0.536 1.891 1.00 90.31 91 THR A CA 1
ATOM 701 C C . THR A 1 91 ? -15.250 -0.456 2.197 1.00 90.31 91 THR A C 1
ATOM 703 O O . THR A 1 91 ? -15.810 -0.425 3.292 1.00 90.31 91 THR A O 1
ATOM 706 N N . ALA A 1 92 ? -15.613 -1.345 1.266 1.00 89.56 92 ALA A N 1
ATOM 707 C CA . ALA A 1 92 ? -16.688 -2.325 1.468 1.00 89.56 92 ALA A CA 1
ATOM 708 C C . ALA A 1 92 ? -16.523 -3.133 2.771 1.00 89.56 92 ALA A C 1
ATOM 710 O O . ALA A 1 92 ? -17.463 -3.247 3.552 1.00 89.56 92 ALA A O 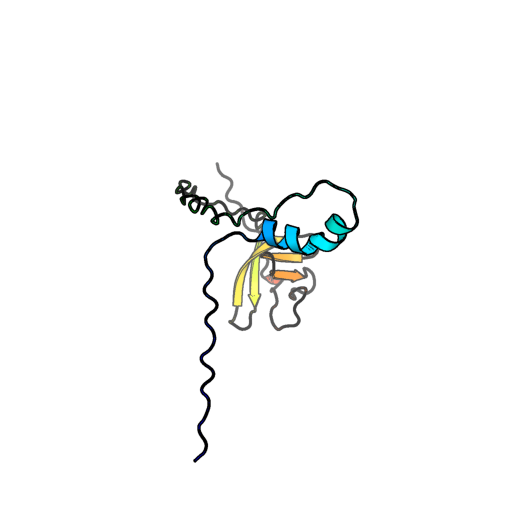1
ATOM 711 N N . THR A 1 93 ? -15.309 -3.616 3.044 1.00 90.88 93 THR A N 1
ATOM 712 C CA . THR A 1 93 ? -15.019 -4.510 4.177 1.00 90.88 93 THR A CA 1
ATOM 713 C C . THR A 1 93 ? -14.166 -3.881 5.276 1.00 90.88 93 THR A C 1
ATOM 715 O O . THR A 1 93 ? -14.084 -4.431 6.370 1.00 90.88 93 THR A O 1
ATOM 718 N N . ALA A 1 94 ? -13.532 -2.734 5.017 1.00 93.56 94 ALA A N 1
ATOM 719 C CA . ALA A 1 94 ? -12.496 -2.202 5.895 1.00 93.56 94 ALA A CA 1
ATOM 720 C C . ALA A 1 94 ? -12.485 -0.671 5.997 1.00 93.56 94 ALA A C 1
ATOM 722 O O . ALA A 1 94 ? -12.897 0.048 5.083 1.00 93.56 94 ALA A O 1
ATOM 723 N N . TRP A 1 95 ? -11.930 -0.189 7.104 1.00 94.75 95 TRP A N 1
ATOM 724 C CA . TRP A 1 95 ? -11.522 1.189 7.336 1.00 94.75 95 TRP A CA 1
ATOM 725 C C . TRP A 1 95 ? -10.035 1.358 7.016 1.00 94.75 95 TRP A C 1
ATOM 727 O O . TRP A 1 95 ? -9.174 0.806 7.698 1.00 94.75 95 TRP A O 1
ATOM 737 N N . SER A 1 96 ? -9.715 2.145 5.991 1.00 93.81 96 SER A N 1
ATOM 738 C CA . SER A 1 96 ? -8.337 2.335 5.522 1.00 93.81 96 SER A CA 1
ATOM 739 C C . SER A 1 96 ? -7.761 3.672 5.993 1.00 93.81 96 SER A C 1
ATOM 741 O O . SER A 1 96 ? -8.109 4.738 5.467 1.00 93.81 96 SER A O 1
ATOM 743 N N . ALA A 1 97 ? -6.826 3.635 6.942 1.00 91.50 97 ALA A N 1
ATOM 744 C CA . ALA A 1 97 ? -6.061 4.809 7.374 1.00 91.50 97 ALA A CA 1
ATOM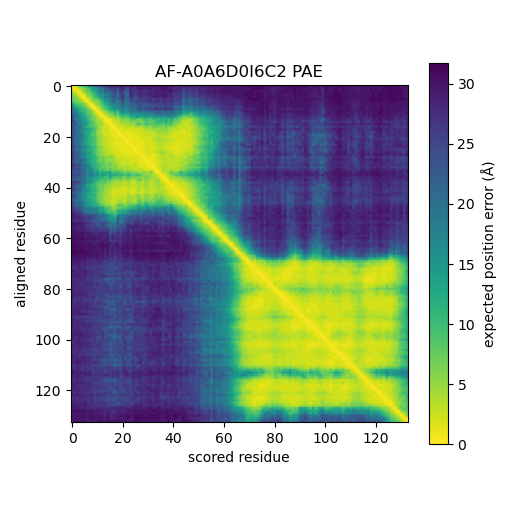 745 C C . ALA A 1 97 ? -4.961 5.164 6.356 1.00 91.50 97 ALA A C 1
ATOM 747 O O . ALA A 1 97 ? -4.772 6.332 6.017 1.00 91.50 97 ALA A O 1
ATOM 748 N N . GLY A 1 98 ? -4.334 4.160 5.740 1.00 88.25 98 GLY A N 1
ATOM 749 C CA . GLY A 1 98 ? -3.305 4.318 4.708 1.00 88.25 98 GLY A CA 1
ATOM 750 C C . GLY A 1 98 ? -3.186 3.071 3.834 1.00 88.25 98 GLY A C 1
ATOM 751 O O . GLY A 1 98 ? -3.997 2.160 3.952 1.00 88.25 98 GLY A O 1
ATOM 752 N N . VAL A 1 99 ? -2.166 3.008 2.975 1.00 85.62 99 VAL A N 1
ATOM 753 C CA . VAL A 1 99 ? -1.959 1.862 2.062 1.00 85.62 99 VAL A CA 1
ATOM 754 C C . VAL A 1 99 ? -1.741 0.552 2.835 1.00 85.62 99 VAL A C 1
ATOM 756 O O . VAL A 1 99 ? -2.291 -0.483 2.478 1.00 85.62 99 VAL A O 1
ATOM 759 N N . ARG A 1 100 ? -0.981 0.606 3.937 1.00 87.31 100 ARG A N 1
ATOM 760 C CA . ARG A 1 100 ? -0.604 -0.560 4.763 1.00 87.31 100 ARG A CA 1
ATOM 761 C C . ARG A 1 100 ? -1.384 -0.668 6.077 1.00 87.31 100 ARG A C 1
ATOM 763 O O . ARG A 1 100 ? -1.030 -1.463 6.947 1.00 87.31 100 ARG A O 1
ATOM 770 N N . GLU A 1 101 ? -2.399 0.167 6.267 1.00 90.19 101 GLU A N 1
ATOM 771 C CA . GLU A 1 101 ? -3.103 0.296 7.542 1.00 90.19 101 GLU A CA 1
ATOM 772 C C . GLU A 1 101 ? -4.611 0.238 7.300 1.00 90.19 101 GLU A C 1
ATOM 774 O O . GLU A 1 101 ? -5.248 1.248 6.989 1.00 90.19 101 GLU A O 1
ATOM 779 N N . ASN A 1 102 ? -5.144 -0.981 7.405 1.00 93.31 102 ASN A N 1
ATOM 780 C CA . ASN A 1 102 ? -6.536 -1.329 7.150 1.00 93.31 102 ASN A CA 1
ATOM 781 C C . ASN A 1 102 ? -7.111 -2.051 8.370 1.00 93.31 102 ASN A C 1
ATOM 783 O O . ASN A 1 102 ? -6.452 -2.929 8.926 1.00 93.31 102 ASN A O 1
ATOM 787 N N . TYR A 1 103 ? -8.330 -1.694 8.756 1.00 94.31 103 TYR A N 1
ATOM 788 C CA . TYR A 1 103 ? -9.030 -2.234 9.918 1.00 94.31 103 TYR A CA 1
ATOM 789 C C . TYR A 1 103 ? -10.350 -2.862 9.497 1.00 94.31 103 TYR A C 1
ATOM 791 O O . TYR A 1 103 ? -11.051 -2.300 8.662 1.00 94.31 103 TYR A O 1
ATOM 799 N N . ASP A 1 104 ? -10.705 -4.002 10.073 1.00 93.56 104 ASP A N 1
ATOM 800 C CA . ASP A 1 104 ? -11.993 -4.643 9.820 1.00 93.56 104 ASP A CA 1
ATOM 801 C C . ASP A 1 104 ? -13.151 -3.779 10.348 1.00 93.56 104 ASP A C 1
ATOM 803 O O . ASP A 1 104 ? -13.091 -3.251 11.458 1.00 93.56 104 ASP A O 1
ATOM 807 N N . LYS A 1 105 ? -14.223 -3.636 9.564 1.00 93.81 105 LYS A N 1
ATOM 808 C CA . LYS A 1 105 ? -15.422 -2.889 9.969 1.00 93.81 105 LYS A CA 1
ATOM 809 C C . LYS A 1 105 ? -16.185 -3.541 11.119 1.00 93.81 105 LYS A C 1
ATOM 811 O O . LYS A 1 105 ? -16.853 -2.826 11.856 1.00 93.81 105 LYS A O 1
ATOM 816 N N . LYS A 1 106 ? -16.121 -4.869 11.247 1.00 91.62 106 LYS A N 1
ATOM 817 C CA . LYS A 1 106 ? -16.878 -5.604 12.272 1.00 91.62 106 LYS A CA 1
ATOM 818 C C . LYS A 1 106 ? -16.130 -5.661 13.590 1.00 91.62 106 LYS A C 1
ATOM 820 O O . LYS A 1 106 ? -16.703 -5.412 14.643 1.00 91.62 106 LYS A O 1
ATOM 825 N N . THR A 1 107 ? -14.846 -5.997 13.531 1.00 90.31 107 THR A N 1
ATOM 826 C CA . THR A 1 107 ? -14.052 -6.212 14.742 1.00 90.31 107 THR A CA 1
ATOM 827 C C . THR A 1 107 ? -13.171 -5.018 15.108 1.00 90.31 107 THR A C 1
ATOM 829 O O . THR A 1 107 ? -12.831 -4.841 16.276 1.00 90.31 107 THR A O 1
ATOM 832 N N . GLY A 1 108 ? -12.806 -4.165 14.149 1.00 91.81 108 GLY A N 1
ATOM 833 C CA . GLY A 1 108 ? -11.871 -3.055 14.343 1.00 91.81 108 GLY A CA 1
ATOM 834 C C . GLY A 1 108 ? -10.401 -3.480 14.377 1.00 91.81 108 GLY A C 1
ATOM 835 O O . GLY A 1 108 ? -9.527 -2.616 14.433 1.00 91.81 108 GLY A O 1
ATOM 836 N N . TYR A 1 109 ? -10.085 -4.779 14.343 1.00 92.62 109 TYR A N 1
ATOM 837 C CA . TYR A 1 109 ? -8.695 -5.243 14.333 1.00 92.62 109 TYR A CA 1
ATOM 838 C C . TYR A 1 109 ? -8.011 -4.943 13.006 1.00 92.62 109 TYR A C 1
ATOM 840 O O . TYR A 1 109 ? -8.647 -4.843 11.952 1.00 92.62 109 TYR A O 1
ATOM 848 N N . ARG A 1 110 ? -6.687 -4.789 13.061 1.00 93.19 110 ARG A N 1
ATOM 849 C CA . ARG A 1 110 ? -5.883 -4.560 11.868 1.00 93.19 110 ARG A CA 1
ATOM 850 C C . ARG A 1 110 ? -5.835 -5.818 11.000 1.00 93.19 110 ARG A C 1
ATOM 852 O O . ARG A 1 110 ? -5.470 -6.894 11.457 1.00 93.19 110 ARG A O 1
ATOM 859 N N . LEU A 1 111 ? -6.148 -5.659 9.719 1.00 89.56 111 LEU A N 1
ATOM 860 C CA . LEU A 1 111 ? -6.063 -6.733 8.733 1.00 89.56 111 LEU A CA 1
ATOM 861 C C . LEU A 1 111 ? -4.597 -7.013 8.373 1.00 89.56 111 LEU A C 1
ATOM 863 O O . LEU A 1 111 ? -3.834 -6.085 8.095 1.00 89.56 111 LEU A O 1
ATOM 867 N N . GLY A 1 112 ? -4.218 -8.293 8.359 1.00 84.50 112 GLY A N 1
ATOM 868 C CA . GLY A 1 112 ? -2.877 -8.747 7.966 1.00 84.50 112 GLY A CA 1
ATOM 869 C C . GLY A 1 112 ? -1.779 -8.524 9.012 1.00 84.50 112 GLY A C 1
ATOM 870 O O . GLY A 1 112 ? -0.605 -8.694 8.697 1.00 84.50 112 GLY A O 1
ATOM 871 N N . ALA A 1 113 ? -2.131 -8.140 10.241 1.00 75.75 113 ALA A N 1
ATOM 872 C CA . ALA A 1 113 ? -1.189 -8.043 11.348 1.00 75.75 113 ALA A CA 1
ATOM 873 C C . ALA A 1 113 ? -1.838 -8.580 12.626 1.00 75.75 113 ALA A C 1
ATOM 875 O O . ALA A 1 113 ? -2.876 -8.078 13.048 1.00 75.75 113 ALA A O 1
ATOM 876 N N . SER A 1 114 ? -1.204 -9.570 13.253 1.00 66.69 114 SER A N 1
ATOM 877 C CA . SER A 1 114 ? -1.564 -9.989 14.606 1.00 66.69 114 SER A CA 1
ATOM 878 C C . SER A 1 114 ? -0.872 -9.050 15.591 1.00 66.69 114 SER A C 1
ATOM 880 O O . SER A 1 114 ? 0.356 -8.993 15.639 1.00 66.69 114 SER A O 1
ATOM 882 N N . GLY A 1 115 ? -1.636 -8.234 16.313 1.00 77.00 115 GLY A N 1
ATOM 883 C CA . GLY A 1 115 ? -1.076 -7.300 17.283 1.00 77.00 115 GLY A CA 1
ATOM 884 C C . GLY A 1 115 ? -2.137 -6.509 18.034 1.00 77.00 115 GLY A C 1
ATOM 885 O O . GLY A 1 115 ? -3.316 -6.529 17.691 1.00 77.00 115 GLY A O 1
ATOM 886 N N . SER A 1 116 ? -1.692 -5.753 19.036 1.00 81.00 116 SER A N 1
ATOM 887 C CA . SER A 1 116 ? -2.540 -4.916 19.899 1.00 81.00 116 SER A CA 1
ATOM 888 C C . SER A 1 116 ? -3.167 -3.708 19.191 1.00 81.00 116 SER A C 1
ATOM 890 O O . SER A 1 116 ? -3.888 -2.933 19.814 1.00 81.00 116 SER A O 1
ATOM 892 N N . THR A 1 117 ? -2.896 -3.518 17.894 1.00 90.19 117 THR A N 1
ATOM 893 C CA . THR A 1 117 ? -3.388 -2.355 17.153 1.00 90.19 117 THR A CA 1
ATOM 894 C C . THR A 1 117 ? -4.828 -2.555 16.691 1.00 90.19 117 THR A C 1
ATOM 896 O O . THR A 1 117 ? -5.101 -3.418 15.853 1.00 90.19 117 THR A O 1
ATOM 899 N N . ARG A 1 118 ? -5.740 -1.716 17.190 1.00 92.50 118 ARG A N 1
ATOM 900 C CA . ARG A 1 118 ? -7.177 -1.802 16.903 1.00 92.50 118 ARG A CA 1
ATOM 901 C C . ARG A 1 118 ? -7.791 -0.415 16.728 1.00 92.50 118 ARG A C 1
ATOM 903 O O . ARG A 1 118 ? -7.445 0.524 17.439 1.00 92.50 118 ARG A O 1
ATOM 910 N N . LEU A 1 119 ? -8.720 -0.301 15.788 1.00 94.69 119 LEU A N 1
ATOM 911 C CA . LEU A 1 119 ? -9.602 0.847 15.622 1.00 94.69 119 LEU A CA 1
ATOM 912 C C . LEU A 1 119 ? -10.798 0.736 16.576 1.00 94.69 119 LEU A C 1
ATOM 914 O O . LEU A 1 119 ? -11.491 -0.283 16.589 1.00 94.69 119 LEU A O 1
ATOM 918 N N . LEU A 1 120 ? -11.078 1.803 17.322 1.00 95.12 120 LEU A N 1
ATOM 919 C CA . LEU A 1 120 ? -12.286 1.916 18.134 1.00 95.12 120 LEU A CA 1
ATOM 920 C C . LEU A 1 120 ? -13.473 2.292 17.246 1.00 95.12 120 LEU A C 1
ATOM 922 O O . LEU A 1 120 ? -13.588 3.435 16.800 1.00 95.12 120 LEU A O 1
ATOM 926 N N . LEU A 1 121 ? -14.353 1.326 16.987 1.00 93.88 121 LEU A N 1
ATOM 927 C CA . LEU A 1 121 ? -15.480 1.487 16.064 1.00 93.88 121 LEU A CA 1
ATOM 928 C C . LEU A 1 121 ? -16.463 2.579 16.516 1.00 93.88 121 LEU A C 1
ATOM 930 O O . LEU A 1 121 ? -16.904 3.367 15.684 1.00 93.88 121 LEU A O 1
ATOM 934 N N . ASP A 1 122 ? -16.695 2.717 17.822 1.00 93.75 122 ASP A N 1
ATOM 935 C CA . ASP A 1 122 ? -17.601 3.728 18.395 1.00 93.75 122 ASP A CA 1
ATOM 936 C C . ASP A 1 122 ? -17.125 5.171 18.162 1.00 93.75 122 ASP A C 1
ATOM 938 O O . ASP A 1 122 ? -17.897 6.129 18.210 1.00 93.75 122 ASP A O 1
ATOM 942 N N . THR A 1 123 ? -15.831 5.348 17.885 1.00 93.56 123 THR A N 1
ATOM 943 C CA . THR A 1 123 ? -15.233 6.666 17.636 1.00 93.56 123 THR A CA 1
ATOM 944 C C . THR A 1 123 ? -15.291 7.081 16.167 1.00 93.56 123 THR A C 1
ATOM 946 O O . THR A 1 123 ? -14.906 8.207 15.838 1.00 93.56 123 THR A O 1
ATOM 949 N N . VAL A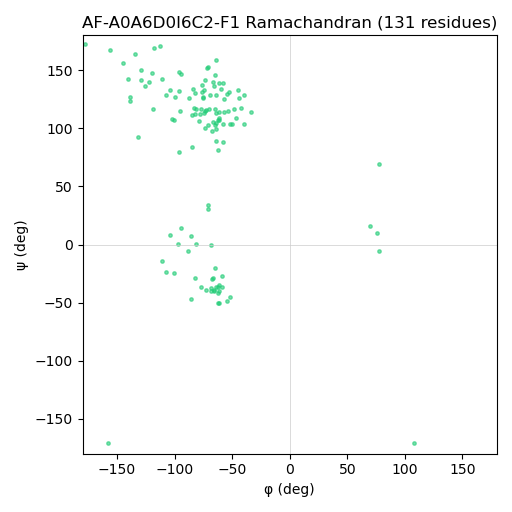 1 124 ? -15.757 6.195 15.277 1.00 93.44 124 VAL A N 1
ATOM 950 C CA . VAL A 1 124 ? -15.786 6.453 13.838 1.00 93.44 124 VAL A CA 1
ATOM 951 C C . VAL A 1 124 ? -16.900 7.444 13.502 1.00 93.44 124 VAL A C 1
ATOM 953 O O . VAL A 1 124 ? -18.083 7.160 13.662 1.00 93.44 124 VAL A O 1
ATOM 956 N N . LYS A 1 125 ? -16.522 8.628 13.010 1.00 93.88 125 LYS A N 1
ATOM 957 C CA . LYS A 1 125 ? -17.443 9.728 12.674 1.00 93.88 125 LYS A CA 1
ATOM 958 C C . LYS A 1 125 ? -17.187 10.248 11.258 1.00 93.88 125 LYS A C 1
ATOM 960 O O . LYS A 1 125 ? -16.021 10.337 10.864 1.00 93.88 125 LYS A O 1
ATOM 965 N N . PRO A 1 126 ? -18.223 10.612 10.482 1.00 93.31 126 PRO A N 1
ATOM 966 C CA . PRO A 1 126 ? -18.038 11.155 9.140 1.00 93.31 126 PRO A CA 1
ATOM 967 C C . PRO A 1 126 ? -17.347 12.527 9.183 1.00 93.31 126 PRO A C 1
ATOM 969 O O . PRO A 1 126 ? -17.650 13.378 10.021 1.00 93.31 126 PRO A O 1
ATOM 972 N N . ILE A 1 127 ? -16.429 12.767 8.245 1.00 89.31 127 ILE A N 1
ATOM 973 C CA . ILE A 1 127 ? -15.795 14.073 8.055 1.00 89.31 127 ILE A CA 1
ATOM 974 C C . ILE A 1 127 ? -16.789 14.960 7.315 1.00 89.31 127 ILE A C 1
ATOM 976 O O . ILE A 1 127 ? -17.078 14.754 6.134 1.00 89.31 127 ILE A O 1
ATOM 980 N N . ARG A 1 128 ? -17.292 15.986 8.000 1.00 79.56 128 ARG A N 1
ATOM 981 C CA . ARG A 1 128 ? -18.163 16.993 7.395 1.00 79.56 128 ARG A CA 1
ATOM 982 C C . ARG A 1 128 ? -17.368 17.754 6.328 1.00 79.56 128 ARG A C 1
ATOM 984 O O . ARG A 1 128 ? -16.513 18.577 6.653 1.00 79.56 128 ARG A O 1
ATOM 991 N N . LYS A 1 129 ? -17.618 17.464 5.046 1.00 67.75 129 LYS A N 1
ATOM 992 C CA . LYS A 1 129 ? -17.046 18.239 3.938 1.00 67.75 129 LYS A CA 1
ATOM 993 C C . LYS A 1 129 ? -17.611 19.656 4.040 1.00 67.75 129 LYS A C 1
ATOM 995 O O . LYS A 1 129 ? -18.812 19.847 3.870 1.00 67.75 129 LYS A O 1
ATOM 1000 N N . LYS A 1 130 ? -16.770 20.651 4.342 1.00 59.16 130 LYS A N 1
ATOM 1001 C CA . LYS A 1 130 ? -17.144 22.051 4.113 1.00 59.16 130 LYS A CA 1
ATOM 1002 C C . LYS A 1 130 ? -17.292 22.202 2.600 1.00 59.16 130 LYS A C 1
ATOM 1004 O O . LYS A 1 130 ? -16.292 22.191 1.889 1.00 59.16 130 LYS A O 1
ATOM 1009 N N . GLY A 1 131 ? -18.531 22.232 2.112 1.00 51.78 131 GLY A N 1
ATOM 1010 C CA . GLY A 1 131 ? -18.805 22.558 0.717 1.00 51.78 131 GLY A CA 1
ATOM 1011 C C . GLY A 1 131 ? -18.165 23.906 0.402 1.00 51.78 131 GLY A C 1
ATOM 1012 O O . GLY A 1 131 ? -18.334 24.852 1.173 1.00 51.78 131 GLY A O 1
ATOM 1013 N N . LYS A 1 132 ? -17.387 23.971 -0.682 1.00 48.09 132 LYS A N 1
ATOM 1014 C CA . LYS A 1 132 ? -16.988 25.252 -1.266 1.00 48.09 132 LYS A CA 1
ATOM 1015 C C . LYS A 1 132 ? -18.288 25.938 -1.701 1.00 48.09 132 LYS A C 1
ATOM 1017 O O . LYS A 1 132 ? -19.011 25.363 -2.511 1.00 48.09 132 LYS A O 1
ATOM 1022 N N . LYS A 1 133 ? -18.622 27.060 -1.061 1.00 38.72 133 LYS A N 1
ATOM 1023 C CA . LYS A 1 133 ? -19.601 28.012 -1.592 1.00 38.72 133 LYS A CA 1
ATOM 1024 C C . LYS A 1 133 ? -18.950 28.784 -2.728 1.00 38.72 133 LYS A C 1
ATOM 1026 O O . LYS A 1 133 ? -17.721 29.002 -2.619 1.00 38.72 133 LYS A O 1
#

Foldseek 3Di:
DDDDPPPPPPPPDDPQWACPQQVVCVVCVVVVVPDPDDDDDGDDTHHPPCPPPPPPPVPVDPPDPPVDDDFFKWFWKQDPVGIDIAGWRDDPAWTDRDPQFTAGQPFQDTPPDDDPIGTDNVRIGTDPPPDDD

pLDDT: mean 78.46, std 17.08, range [37.09, 96.31]

Solvent-accessible surface area (backbone atoms only — not comparable to full-atom values): 8552 Å² total; per-residue (Å²): 138,86,83,78,82,79,77,73,77,79,77,81,76,82,84,62,56,42,49,64,64,36,52,56,43,60,75,46,40,68,62,51,73,71,40,95,62,80,90,73,81,75,57,77,66,41,69,55,78,72,68,66,70,74,70,81,66,74,65,74,73,63,87,81,80,69,93,56,83,75,64,45,28,33,29,39,30,40,40,95,93,42,78,41,80,43,57,19,21,80,52,99,67,31,38,30,61,50,98,90,39,37,19,32,71,88,78,13,42,36,63,97,52,94,66,85,40,32,41,44,69,92,54,56,40,75,57,81,76,79,72,85,126

Secondary structure (DSSP, 8-state):
----------------EE-HHHHHHHHTHHHHHHS-PPP-PPPPPEE---------------S----S----EEEEEEETTEEEEEEEEE-SSEEEEETTEEEETTT-BBTT--SS-EEEEEEEEE-------

Organism: Escherichia coli (NCBI:txid562)